Protein AF-A0AA36IHX6-F1 (afdb_monomer_lite)

Radius of gyration: 16.01 Å; chains: 1; bounding box: 42×34×51 Å

Structure (mmCIF, N/CA/C/O backbone):
data_AF-A0AA36IHX6-F1
#
_entry.id   AF-A0AA36IHX6-F1
#
loop_
_atom_site.group_PDB
_atom_site.id
_atom_site.type_symbol
_atom_site.label_atom_id
_atom_site.label_alt_id
_atom_site.label_comp_id
_atom_site.label_asym_id
_atom_site.label_entity_id
_atom_site.label_seq_id
_atom_site.pdbx_PDB_ins_code
_atom_site.Cartn_x
_atom_site.Cartn_y
_atom_site.Cartn_z
_atom_site.occupancy
_atom_site.B_iso_or_equiv
_atom_site.auth_seq_id
_atom_site.auth_comp_id
_atom_site.auth_asym_id
_atom_site.auth_atom_id
_atom_site.pdbx_PDB_model_num
ATOM 1 N N . MET A 1 1 ? 15.816 -10.262 -34.818 1.00 45.66 1 MET A N 1
ATOM 2 C CA . MET A 1 1 ? 14.911 -11.155 -34.058 1.00 45.66 1 MET A CA 1
ATOM 3 C C . MET A 1 1 ? 15.405 -11.124 -32.617 1.00 45.66 1 MET A C 1
ATOM 5 O O . MET A 1 1 ? 16.617 -11.198 -32.484 1.00 45.66 1 MET A O 1
ATOM 9 N N . TRP A 1 2 ? 14.527 -10.943 -31.617 1.00 45.69 2 TRP A N 1
ATOM 10 C CA . TRP A 1 2 ? 14.793 -10.687 -30.173 1.00 45.69 2 TRP A CA 1
ATOM 11 C C . TRP A 1 2 ? 14.770 -9.224 -29.666 1.00 45.69 2 TRP A C 1
ATOM 13 O O . TRP A 1 2 ? 15.628 -8.821 -28.894 1.00 45.69 2 TRP A O 1
ATOM 23 N N . ILE A 1 3 ? 13.751 -8.438 -30.026 1.00 45.84 3 ILE A N 1
ATOM 24 C CA . ILE A 1 3 ? 13.301 -7.282 -29.220 1.00 45.84 3 ILE A CA 1
ATOM 25 C C . ILE A 1 3 ? 11.776 -7.359 -29.228 1.00 45.84 3 ILE A C 1
ATOM 27 O O . ILE A 1 3 ? 11.210 -6.955 -30.232 1.00 45.84 3 ILE A O 1
ATOM 31 N N . LEU A 1 4 ? 11.127 -7.982 -28.231 1.00 45.19 4 LEU A N 1
ATOM 32 C CA . LEU A 1 4 ? 9.660 -7.891 -28.012 1.00 45.19 4 LEU A CA 1
ATOM 33 C C . LEU A 1 4 ? 9.148 -8.635 -26.751 1.00 45.19 4 LEU A C 1
ATOM 35 O O . LEU A 1 4 ? 8.008 -9.081 -26.727 1.00 45.19 4 LEU A O 1
ATOM 39 N N . LEU A 1 5 ? 9.949 -8.788 -25.688 1.00 45.88 5 LEU A N 1
ATOM 40 C CA . LEU A 1 5 ? 9.515 -9.498 -24.464 1.00 45.88 5 LEU A CA 1
ATOM 41 C C . LEU A 1 5 ? 9.946 -8.799 -23.157 1.00 45.88 5 LEU A C 1
ATOM 43 O O . LEU A 1 5 ? 10.242 -9.453 -22.168 1.00 45.88 5 LEU A O 1
ATOM 47 N N . LEU A 1 6 ? 9.967 -7.462 -23.141 1.00 49.91 6 LEU A N 1
ATOM 48 C CA . LEU A 1 6 ? 10.169 -6.654 -21.921 1.00 49.91 6 LEU A CA 1
ATOM 49 C C . LEU A 1 6 ? 8.979 -5.719 -21.625 1.00 49.91 6 LEU A C 1
ATOM 51 O O . LEU A 1 6 ? 9.129 -4.719 -20.938 1.00 49.91 6 LEU A O 1
ATOM 55 N N . LEU A 1 7 ? 7.791 -6.015 -22.162 1.00 50.47 7 LEU A N 1
ATOM 56 C CA . LEU A 1 7 ? 6.641 -5.094 -22.154 1.00 50.47 7 LEU A CA 1
ATOM 57 C C . LEU A 1 7 ? 5.563 -5.391 -21.097 1.00 50.47 7 LEU A C 1
ATOM 59 O O . LEU A 1 7 ? 4.551 -4.708 -21.082 1.00 50.47 7 LEU A O 1
ATOM 63 N N . ASN A 1 8 ? 5.770 -6.363 -20.202 1.00 52.66 8 ASN A N 1
ATOM 64 C CA . ASN A 1 8 ? 4.746 -6.783 -19.227 1.00 52.66 8 ASN A CA 1
ATOM 65 C C . ASN A 1 8 ? 5.069 -6.420 -17.763 1.00 52.66 8 ASN A C 1
ATOM 67 O O . ASN A 1 8 ? 4.497 -7.021 -16.859 1.00 52.66 8 ASN A O 1
ATOM 71 N N . LEU A 1 9 ? 6.015 -5.508 -17.515 1.00 55.88 9 LEU A N 1
ATOM 72 C CA . LEU A 1 9 ? 6.402 -5.089 -16.153 1.00 55.88 9 LEU A CA 1
ATOM 73 C C . LEU A 1 9 ? 6.141 -3.606 -15.866 1.00 55.88 9 LEU A C 1
ATOM 75 O O . LEU A 1 9 ? 6.440 -3.139 -14.774 1.00 55.88 9 LEU A O 1
ATOM 79 N N . VAL A 1 10 ? 5.599 -2.865 -16.831 1.00 58.28 10 VAL A N 1
ATOM 80 C CA . VAL A 1 10 ? 5.159 -1.488 -16.602 1.00 58.28 10 VAL A CA 1
ATOM 81 C C . VAL A 1 10 ? 3.728 -1.565 -16.081 1.00 58.28 10 VAL A C 1
ATOM 83 O O . VAL A 1 10 ? 2.876 -2.112 -16.783 1.00 58.28 10 VAL A O 1
ATOM 86 N N . VAL A 1 11 ? 3.477 -1.027 -14.882 1.00 63.06 11 VAL A N 1
ATOM 87 C CA . VAL A 1 11 ? 2.116 -0.706 -14.429 1.00 63.06 11 VAL A CA 1
ATOM 88 C C . VAL A 1 11 ? 1.510 0.195 -15.500 1.00 63.06 11 VAL A C 1
ATOM 90 O O . VAL A 1 11 ? 1.984 1.299 -15.762 1.00 63.06 11 VAL A O 1
ATOM 93 N N . SER A 1 12 ? 0.534 -0.331 -16.218 1.00 62.81 12 SER A N 1
ATOM 94 C CA . SER A 1 12 ? -0.106 0.360 -17.322 1.00 62.81 12 SER A CA 1
ATOM 95 C C . SER A 1 12 ? -1.031 1.455 -16.789 1.00 62.81 12 SER A C 1
ATOM 97 O O . SER A 1 12 ? -1.531 1.372 -15.670 1.00 62.81 12 SER A O 1
ATOM 99 N N . GLU A 1 13 ? -1.361 2.463 -17.600 1.00 65.31 13 GLU A N 1
ATOM 100 C CA . GLU A 1 13 ? -2.441 3.392 -17.225 1.00 65.31 13 GLU A CA 1
ATOM 101 C C . GLU A 1 13 ? -3.776 2.671 -16.972 1.00 65.31 13 GLU A C 1
ATOM 103 O O . GLU A 1 13 ? -4.607 3.160 -16.210 1.00 65.31 13 GLU A O 1
ATOM 108 N N . ALA A 1 14 ? -3.975 1.484 -17.558 1.00 66.12 14 ALA A N 1
ATOM 109 C CA . ALA A 1 14 ? -5.137 0.655 -17.268 1.00 66.12 14 ALA A CA 1
ATOM 110 C C . ALA A 1 14 ? -5.141 0.154 -15.814 1.00 66.12 14 ALA A C 1
ATOM 112 O O . ALA A 1 14 ? -6.213 0.017 -15.231 1.00 66.12 14 ALA A O 1
ATOM 113 N N . ASP A 1 15 ? -3.982 -0.025 -15.183 1.00 74.12 15 ASP A N 1
ATOM 114 C CA . ASP A 1 15 ? -3.897 -0.428 -13.777 1.00 74.12 15 ASP A CA 1
ATOM 115 C C . ASP A 1 15 ? -4.332 0.708 -12.840 1.00 74.12 15 ASP A C 1
ATOM 117 O O . ASP A 1 15 ? -4.967 0.458 -11.816 1.00 74.12 15 ASP A O 1
ATOM 121 N N . LYS A 1 16 ? -4.140 1.972 -13.243 1.00 85.31 16 LYS A N 1
ATOM 122 C CA . LYS A 1 16 ? -4.668 3.142 -12.514 1.00 85.31 16 LYS A CA 1
ATOM 123 C C . LYS A 1 16 ? -6.196 3.254 -12.567 1.00 85.31 16 LYS A C 1
ATOM 125 O O . LYS A 1 16 ? -6.770 4.030 -11.810 1.00 85.31 16 LYS A O 1
ATOM 130 N N . SER A 1 17 ? -6.866 2.482 -13.429 1.00 90.31 17 SER A N 1
ATOM 131 C CA . SER A 1 17 ? -8.333 2.399 -13.438 1.00 90.31 17 SER A CA 1
ATOM 132 C C . SER A 1 17 ? -8.893 1.535 -12.303 1.00 90.31 17 SER A C 1
ATOM 134 O O . SER A 1 17 ? -10.065 1.670 -11.958 1.00 90.31 17 SER A O 1
ATOM 136 N N . CYS A 1 18 ? -8.070 0.683 -11.679 1.00 93.56 18 CYS A N 1
ATOM 137 C CA . CYS A 1 18 ? -8.481 -0.073 -10.503 1.00 93.56 18 CYS A CA 1
ATOM 138 C C . CYS A 1 18 ? -8.774 0.891 -9.338 1.00 93.56 18 CYS A C 1
ATOM 140 O O . CYS A 1 18 ? -7.883 1.645 -8.936 1.00 93.56 18 CYS A O 1
ATOM 142 N N . PRO A 1 19 ? -9.969 0.833 -8.713 1.00 95.56 19 PRO A N 1
ATOM 143 C CA . PRO A 1 19 ? -10.317 1.714 -7.591 1.00 95.56 19 PRO A CA 1
ATOM 144 C C . PRO A 1 19 ? -9.405 1.525 -6.370 1.00 95.56 19 PRO A C 1
ATOM 146 O O . PRO A 1 19 ? -9.338 2.395 -5.509 1.00 95.56 19 PRO A O 1
ATOM 149 N N . TYR A 1 20 ? -8.685 0.404 -6.308 1.00 96.38 20 TYR A N 1
ATOM 150 C CA . TYR A 1 20 ? -7.758 0.070 -5.234 1.00 96.38 20 TYR A CA 1
ATOM 151 C C . TYR A 1 20 ? -6.287 0.252 -5.611 1.00 96.38 20 TYR A C 1
ATOM 153 O O . TYR A 1 20 ? -5.439 -0.194 -4.849 1.00 96.38 20 TYR A O 1
ATOM 161 N N . TYR A 1 21 ? -5.955 0.903 -6.734 1.00 95.25 21 TYR A N 1
ATOM 162 C CA . TYR A 1 21 ? -4.558 1.159 -7.119 1.00 95.25 21 TYR A CA 1
ATOM 163 C C . TYR A 1 21 ? -3.772 1.839 -5.989 1.00 95.25 21 TYR A C 1
ATOM 165 O O . TYR A 1 21 ? -2.730 1.345 -5.560 1.00 95.25 21 TYR A O 1
ATOM 173 N N . GLN A 1 22 ? -4.332 2.920 -5.446 1.00 95.75 22 GLN A N 1
ATOM 174 C CA . GLN A 1 22 ? -3.719 3.690 -4.367 1.00 95.75 22 GLN A CA 1
ATOM 175 C C . GLN A 1 22 ? -3.579 2.882 -3.070 1.00 95.75 22 GLN A C 1
ATOM 177 O O . GLN A 1 22 ? -2.509 2.848 -2.464 1.00 95.75 22 GLN A O 1
ATOM 182 N N . ALA A 1 23 ? -4.642 2.181 -2.669 1.00 97.25 23 ALA A N 1
ATOM 183 C CA . ALA A 1 23 ? -4.617 1.326 -1.488 1.00 97.25 23 ALA A CA 1
ATOM 184 C C . ALA A 1 23 ? -3.613 0.172 -1.644 1.00 97.25 23 ALA A C 1
ATOM 186 O O . ALA A 1 23 ? -2.870 -0.122 -0.715 1.00 97.25 23 ALA A O 1
ATOM 187 N N . SER A 1 24 ? -3.559 -0.456 -2.823 1.00 96.25 24 SER A N 1
ATOM 188 C CA . SER A 1 24 ? -2.638 -1.547 -3.160 1.00 96.25 24 SER A CA 1
ATOM 189 C C . SER A 1 24 ? -1.182 -1.114 -3.019 1.00 96.25 24 SER A C 1
ATOM 191 O O . SER A 1 24 ? -0.428 -1.773 -2.307 1.00 96.25 24 SER A O 1
ATOM 193 N N . GLY A 1 25 ? -0.806 0.007 -3.643 1.00 95.75 25 GLY A N 1
ATOM 194 C CA . GLY A 1 25 ? 0.551 0.546 -3.564 1.00 95.75 25 GLY A CA 1
ATOM 195 C C . GLY A 1 25 ? 0.955 0.915 -2.137 1.00 95.75 25 GLY A C 1
ATOM 196 O O . GLY A 1 25 ? 2.003 0.483 -1.666 1.00 95.75 25 GLY A O 1
ATOM 197 N N . CYS A 1 26 ? 0.070 1.597 -1.406 1.00 97.12 26 CYS A N 1
ATOM 198 C CA . CYS A 1 26 ? 0.282 1.921 0.005 1.00 97.12 26 CYS A CA 1
ATOM 199 C C . CYS A 1 26 ? 0.443 0.668 0.882 1.00 97.12 26 CYS A C 1
ATOM 201 O O . CYS A 1 26 ? 1.317 0.618 1.738 1.00 97.12 26 CYS A O 1
ATOM 203 N N . ILE A 1 27 ? -0.347 -0.388 0.659 1.00 97.25 27 ILE A N 1
ATOM 204 C CA . ILE A 1 27 ? -0.200 -1.650 1.402 1.00 97.25 27 ILE A CA 1
ATOM 205 C C . ILE A 1 27 ? 1.154 -2.315 1.113 1.00 97.25 27 ILE A C 1
ATOM 207 O O . ILE A 1 27 ? 1.746 -2.882 2.029 1.00 97.25 27 ILE A O 1
ATOM 211 N N . LEU A 1 28 ? 1.647 -2.261 -0.129 1.00 96.00 28 LEU A N 1
ATOM 212 C CA . LEU A 1 28 ? 2.970 -2.790 -0.470 1.00 96.00 28 LEU A CA 1
ATOM 213 C C . LEU A 1 28 ? 4.092 -2.000 0.221 1.00 96.00 28 LEU A C 1
ATOM 215 O O . LEU A 1 28 ? 4.988 -2.616 0.787 1.00 96.00 28 LEU A O 1
ATOM 219 N N . ASP A 1 29 ? 3.996 -0.672 0.269 1.00 95.25 29 ASP A N 1
ATOM 220 C CA . ASP A 1 29 ? 4.916 0.179 1.042 1.00 95.25 29 ASP A CA 1
ATOM 221 C C . ASP A 1 29 ? 4.909 -0.193 2.539 1.00 95.25 29 ASP A C 1
ATOM 223 O O . ASP A 1 29 ? 5.943 -0.362 3.180 1.00 95.25 29 ASP A O 1
ATOM 227 N N . GLN A 1 30 ? 3.732 -0.468 3.101 1.00 96.06 30 GLN A N 1
ATOM 228 C CA . GLN A 1 30 ? 3.617 -0.943 4.482 1.00 96.06 30 GLN A CA 1
ATOM 229 C C . GLN A 1 30 ? 4.206 -2.349 4.692 1.00 96.06 30 GLN A C 1
ATOM 231 O O . GLN A 1 30 ? 4.684 -2.659 5.785 1.00 96.06 30 GLN A O 1
ATOM 236 N N . MET A 1 31 ? 4.218 -3.212 3.667 1.00 95.25 31 MET A N 1
ATOM 237 C CA . MET A 1 31 ? 4.912 -4.506 3.742 1.00 95.25 31 MET A CA 1
ATOM 238 C C . MET A 1 31 ? 6.424 -4.319 3.899 1.00 95.25 31 MET A C 1
ATOM 240 O O . MET A 1 31 ? 7.045 -5.055 4.669 1.00 95.25 31 MET A O 1
ATOM 244 N N . GLU A 1 32 ? 7.009 -3.336 3.215 1.00 93.38 32 GLU A N 1
ATOM 245 C CA . GLU A 1 32 ? 8.413 -2.960 3.386 1.00 93.38 32 GLU A CA 1
ATOM 246 C C . GLU A 1 32 ? 8.687 -2.511 4.828 1.00 93.38 32 GLU A C 1
ATOM 248 O O . GLU A 1 32 ? 9.492 -3.146 5.515 1.00 93.38 32 GLU A O 1
ATOM 253 N N . LYS A 1 33 ? 7.916 -1.549 5.347 1.00 92.38 33 LYS A N 1
ATOM 254 C CA . LYS A 1 33 ? 8.065 -1.028 6.722 1.00 92.38 33 LYS A CA 1
ATOM 255 C C . LYS A 1 33 ? 7.915 -2.090 7.811 1.00 92.38 33 LYS A C 1
ATOM 257 O O . LYS A 1 33 ? 8.663 -2.117 8.793 1.00 92.38 33 LYS A O 1
ATOM 262 N N . VAL A 1 34 ? 6.991 -3.041 7.639 1.00 94.25 34 VAL A N 1
ATOM 263 C CA . VAL A 1 34 ? 6.868 -4.191 8.554 1.00 94.25 34 VAL A CA 1
ATOM 264 C C . VAL A 1 34 ? 8.174 -4.984 8.626 1.00 94.25 34 VAL A C 1
ATOM 266 O O . VAL A 1 34 ? 8.556 -5.432 9.711 1.00 94.25 34 VAL A O 1
ATOM 269 N N . CYS A 1 35 ? 8.881 -5.141 7.507 1.00 92.19 35 CYS A N 1
ATOM 270 C CA . CYS A 1 35 ? 10.165 -5.833 7.474 1.00 92.19 35 CYS A CA 1
ATOM 271 C C . CYS A 1 35 ? 11.338 -5.026 8.035 1.00 92.19 35 CYS A C 1
ATOM 273 O O . CYS A 1 35 ? 12.341 -5.632 8.424 1.00 92.19 35 CYS A O 1
ATOM 275 N N . GLU A 1 36 ? 11.199 -3.707 8.137 1.00 91.94 36 GLU A N 1
ATOM 276 C CA . GLU A 1 36 ? 12.159 -2.813 8.791 1.00 91.94 36 GLU A CA 1
ATOM 277 C C . GLU A 1 36 ? 11.954 -2.723 10.313 1.00 91.94 36 GLU A C 1
ATOM 279 O O . GLU A 1 36 ? 12.816 -2.226 11.036 1.00 91.94 36 GLU A O 1
ATOM 284 N N . GLY A 1 37 ? 10.871 -3.318 10.828 1.00 91.38 37 GLY A N 1
ATOM 285 C CA . GLY A 1 37 ? 10.582 -3.418 12.261 1.00 91.38 37 GLY A CA 1
ATOM 286 C C . GLY A 1 37 ? 9.510 -2.449 12.763 1.00 91.38 37 GLY A C 1
ATOM 287 O O . GLY A 1 37 ? 9.287 -2.378 13.971 1.00 91.38 37 GLY A O 1
ATOM 288 N N . GLU A 1 38 ? 8.801 -1.762 11.865 1.00 91.75 38 GLU A N 1
ATOM 289 C CA . GLU A 1 38 ? 7.820 -0.711 12.195 1.00 91.75 38 GLU A CA 1
ATOM 290 C C . GLU A 1 38 ? 6.383 -1.235 12.402 1.00 91.75 38 GLU A C 1
ATOM 292 O O . GLU A 1 38 ? 5.419 -0.477 12.517 1.00 91.75 38 GLU A O 1
ATOM 297 N N . ALA A 1 39 ? 6.202 -2.555 12.500 1.00 89.94 39 ALA A N 1
ATOM 298 C CA . ALA A 1 39 ? 4.879 -3.191 12.501 1.00 89.94 39 ALA A CA 1
ATOM 299 C C . ALA A 1 39 ? 3.917 -2.701 13.608 1.00 89.94 39 ALA A C 1
ATOM 301 O O . ALA A 1 39 ? 2.700 -2.707 13.420 1.00 89.94 39 ALA A O 1
ATOM 302 N N . ASN A 1 40 ? 4.439 -2.289 14.770 1.00 88.31 40 ASN A N 1
ATOM 303 C CA . ASN A 1 40 ? 3.611 -1.822 15.889 1.00 88.31 40 ASN A CA 1
ATOM 304 C C . ASN A 1 40 ? 3.050 -0.410 15.659 1.00 88.31 40 ASN A C 1
ATOM 306 O O . ASN A 1 40 ? 1.914 -0.119 16.040 1.00 88.31 40 ASN A O 1
ATOM 310 N N . GLU A 1 41 ? 3.843 0.467 15.047 1.00 91.12 41 GLU A N 1
ATOM 311 C CA . GLU A 1 41 ? 3.457 1.851 14.761 1.00 91.12 41 GLU A CA 1
ATOM 312 C C . GLU A 1 41 ? 2.458 1.875 13.605 1.00 91.12 41 GLU A C 1
ATOM 314 O O . GLU A 1 41 ? 1.406 2.501 13.725 1.00 91.12 41 GLU A O 1
ATOM 319 N N . MET A 1 42 ? 2.690 1.045 12.583 1.00 93.44 42 MET A N 1
ATOM 320 C CA . MET A 1 42 ? 1.812 0.879 11.424 1.00 93.44 42 MET A CA 1
ATOM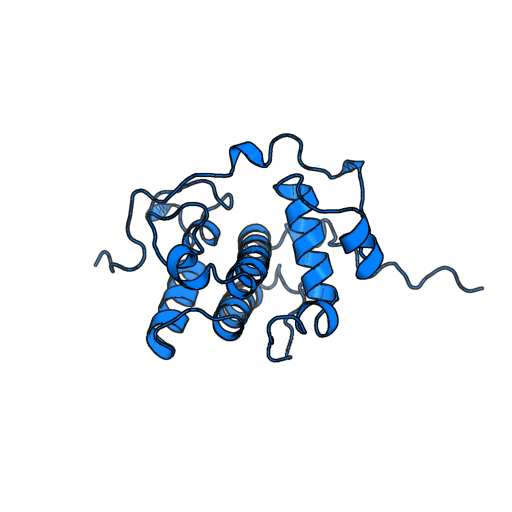 321 C C . MET A 1 42 ? 0.331 0.680 11.782 1.00 93.44 42 MET A C 1
ATOM 323 O O . MET A 1 42 ? -0.540 1.178 11.076 1.00 93.44 42 MET A O 1
ATOM 327 N N . ILE A 1 43 ? 0.002 -0.086 12.827 1.00 94.00 43 ILE A N 1
ATOM 328 C CA . ILE A 1 43 ? -1.404 -0.386 13.161 1.00 94.00 43 ILE A CA 1
ATOM 329 C C . ILE A 1 43 ? -2.045 0.665 14.073 1.00 94.00 43 ILE A C 1
ATOM 331 O O . ILE A 1 43 ? -3.259 0.618 14.299 1.00 94.00 43 ILE A O 1
ATOM 335 N N . THR A 1 44 ? -1.260 1.605 14.599 1.00 94.56 44 THR A N 1
ATOM 336 C CA . THR A 1 44 ? -1.718 2.651 15.514 1.00 94.56 44 THR A CA 1
ATOM 337 C C . THR A 1 44 ? -2.305 3.815 14.706 1.00 94.56 44 THR A C 1
ATOM 339 O O . THR A 1 44 ? -1.560 4.490 14.006 1.00 94.56 44 THR A O 1
ATOM 342 N N . PRO A 1 45 ? -3.615 4.123 14.798 1.00 93.94 45 PRO A N 1
ATOM 343 C CA . PRO A 1 45 ? -4.230 5.145 13.938 1.00 93.94 45 PRO A CA 1
ATOM 344 C C . PRO A 1 45 ? -3.662 6.561 14.092 1.00 93.94 45 PRO A C 1
ATOM 346 O O . PRO A 1 45 ? -3.751 7.374 13.175 1.00 93.94 45 PRO A O 1
ATOM 349 N N . SER A 1 46 ? -3.099 6.861 15.263 1.00 93.81 46 SER A N 1
ATOM 350 C CA . SER A 1 46 ? -2.459 8.142 15.561 1.00 93.81 46 SER A CA 1
ATOM 351 C C . SER A 1 46 ? -0.969 8.182 15.210 1.00 93.81 46 SER A C 1
ATOM 353 O O . SER A 1 46 ? -0.345 9.213 15.440 1.00 93.81 46 SER A O 1
ATOM 355 N N . ALA A 1 47 ? -0.381 7.076 14.748 1.00 94.38 47 ALA A N 1
ATOM 356 C CA . ALA A 1 47 ? 0.986 7.075 14.244 1.00 94.38 47 ALA A CA 1
ATOM 357 C C . ALA A 1 47 ? 1.026 7.683 12.839 1.00 94.38 47 ALA A C 1
ATOM 359 O O . ALA A 1 47 ? 0.034 7.633 12.100 1.00 94.38 47 ALA A O 1
ATOM 360 N N . GLU A 1 48 ? 2.172 8.257 12.490 1.00 94.56 48 GLU A N 1
ATOM 361 C CA . GLU A 1 48 ? 2.412 8.767 11.147 1.00 94.56 48 GLU A CA 1
ATOM 362 C C . GLU A 1 48 ? 2.400 7.613 10.142 1.00 94.56 48 GLU A C 1
ATOM 364 O O . GLU A 1 48 ? 2.879 6.521 10.439 1.00 94.56 48 GLU A O 1
ATOM 369 N N . GLU A 1 49 ? 1.814 7.848 8.966 1.00 90.88 49 GLU A N 1
ATOM 370 C CA . GLU A 1 49 ? 1.859 6.904 7.839 1.00 90.88 49 GLU A CA 1
ATOM 371 C C . GLU A 1 49 ? 1.381 5.483 8.187 1.00 90.88 49 GLU A C 1
ATOM 373 O O . GLU A 1 49 ? 1.926 4.484 7.723 1.00 90.88 49 GLU A O 1
ATOM 378 N N . ASN A 1 50 ? 0.345 5.381 9.017 1.00 95.00 50 ASN A N 1
ATOM 379 C CA . ASN A 1 50 ? -0.217 4.104 9.446 1.00 95.00 50 ASN A CA 1
ATOM 380 C C . ASN A 1 50 ? -1.044 3.419 8.333 1.00 95.00 50 ASN A C 1
ATOM 382 O O . ASN A 1 50 ? -1.609 4.078 7.455 1.00 95.00 50 ASN A O 1
ATOM 386 N N . ILE A 1 51 ? -1.198 2.090 8.411 1.00 97.12 51 ILE A N 1
ATOM 387 C CA . ILE A 1 51 ? -1.884 1.263 7.393 1.00 97.12 51 ILE A CA 1
ATOM 388 C C . ILE A 1 51 ? -3.328 1.694 7.123 1.00 97.12 51 ILE A C 1
ATOM 390 O O . ILE A 1 51 ? -3.858 1.479 6.034 1.00 97.12 51 ILE A O 1
ATOM 394 N N . TRP A 1 52 ? -3.998 2.314 8.095 1.00 97.31 52 TRP A N 1
ATOM 395 C CA . TRP A 1 52 ? -5.385 2.734 7.927 1.00 97.31 52 TRP A CA 1
ATOM 396 C C . TRP A 1 52 ? -5.529 3.893 6.944 1.00 97.31 52 TRP A C 1
ATOM 398 O O . TRP A 1 52 ? -6.574 4.023 6.307 1.00 97.31 52 TRP A O 1
ATOM 408 N N . MET A 1 53 ? -4.479 4.697 6.769 1.00 97.00 53 MET A N 1
ATOM 409 C CA . MET A 1 53 ? -4.448 5.762 5.767 1.00 97.00 53 MET A CA 1
ATOM 410 C C . MET A 1 53 ? -4.394 5.212 4.339 1.00 97.00 53 MET A C 1
ATOM 412 O O . MET A 1 53 ? -4.796 5.911 3.413 1.00 97.00 53 MET A O 1
ATOM 416 N N . CYS A 1 54 ? -3.998 3.949 4.144 1.00 97.62 54 CYS A N 1
ATOM 417 C CA . CYS A 1 54 ? -4.130 3.282 2.847 1.00 97.62 54 CYS A CA 1
ATOM 418 C C . CYS A 1 54 ? -5.596 3.082 2.431 1.00 97.62 54 CYS A C 1
ATOM 420 O O . CYS A 1 54 ? -5.869 2.852 1.257 1.00 97.62 54 CYS A O 1
ATOM 422 N N . CYS A 1 55 ? -6.546 3.177 3.369 1.00 97.75 55 CYS A N 1
ATOM 423 C CA . CYS A 1 55 ? -7.977 3.132 3.073 1.00 97.75 55 CYS A CA 1
ATOM 424 C C . CYS A 1 55 ? -8.576 4.510 2.752 1.00 97.75 55 CYS A C 1
ATOM 426 O O . CYS A 1 55 ? -9.776 4.597 2.500 1.00 97.75 55 CYS A O 1
ATOM 428 N N . CYS A 1 56 ? -7.787 5.585 2.793 1.00 96.50 56 CYS A N 1
ATOM 429 C CA . CYS A 1 56 ? -8.233 6.910 2.377 1.00 96.50 56 CYS A CA 1
ATOM 430 C C . CYS A 1 56 ? -8.136 7.078 0.849 1.00 96.50 56 CYS A C 1
ATOM 432 O O . CYS A 1 56 ? -7.351 6.381 0.206 1.00 96.50 56 CYS A O 1
ATOM 434 N N . PRO A 1 57 ? -8.883 8.027 0.246 1.00 95.06 57 PRO A N 1
ATOM 435 C CA . PRO A 1 57 ? -8.833 8.266 -1.201 1.00 95.06 57 PRO A CA 1
ATOM 436 C C . PRO A 1 57 ? -7.433 8.608 -1.729 1.00 95.06 57 PRO A C 1
ATOM 438 O O . PRO A 1 57 ? -7.088 8.243 -2.849 1.00 95.06 57 PRO A O 1
ATOM 441 N N . ASN A 1 58 ? -6.635 9.302 -0.913 1.00 92.19 58 ASN A N 1
ATOM 442 C CA . ASN A 1 58 ? -5.235 9.602 -1.184 1.00 92.19 58 ASN A CA 1
ATOM 443 C C . ASN A 1 58 ? -4.387 9.005 -0.051 1.00 92.19 58 ASN A C 1
ATOM 445 O O . ASN A 1 58 ? -4.558 9.424 1.097 1.00 92.19 58 ASN A O 1
ATOM 449 N N . PRO A 1 59 ? -3.490 8.050 -0.335 1.00 87.50 59 PRO A N 1
ATOM 450 C CA . PRO A 1 59 ? -2.652 7.424 0.678 1.00 87.50 59 PRO A CA 1
ATOM 451 C C . PRO A 1 59 ? -1.822 8.435 1.460 1.00 87.50 59 PRO A C 1
ATOM 453 O O . PRO A 1 59 ? -1.374 9.441 0.908 1.00 87.50 59 PRO A O 1
ATOM 456 N N . TYR A 1 60 ? -1.657 8.160 2.754 1.00 92.06 60 TYR A N 1
ATOM 457 C CA . TYR A 1 60 ? -0.972 9.011 3.736 1.00 92.06 60 TYR A CA 1
ATOM 458 C C . TYR A 1 60 ? -1.560 10.419 3.935 1.00 92.06 60 TYR A C 1
ATOM 460 O O . TYR A 1 60 ? -1.152 11.136 4.842 1.00 92.06 60 TYR A O 1
ATOM 468 N N . VAL A 1 61 ? -2.623 10.781 3.214 1.00 94.75 61 VAL A N 1
ATOM 469 C CA . VAL A 1 61 ? -3.442 11.960 3.510 1.00 94.75 61 VAL A CA 1
ATOM 470 C C . VAL A 1 61 ? -4.609 11.535 4.408 1.00 94.75 61 VAL A C 1
ATOM 472 O O . VAL A 1 61 ? -5.339 10.603 4.064 1.00 94.75 61 VAL A O 1
ATOM 475 N N . PRO A 1 62 ? -4.817 12.178 5.570 1.00 95.12 62 PRO A N 1
ATOM 476 C CA . PRO A 1 62 ? -5.873 11.780 6.484 1.00 95.12 62 PRO A CA 1
ATOM 477 C C . PRO A 1 62 ? -7.242 12.099 5.886 1.00 95.12 62 PRO A C 1
ATOM 479 O O . PRO A 1 62 ? -7.450 13.158 5.299 1.00 95.12 62 PRO A O 1
ATOM 482 N N . CYS A 1 63 ? -8.182 11.184 6.084 1.00 96.25 63 CYS A N 1
ATOM 483 C CA . CYS A 1 63 ? -9.577 11.310 5.681 1.00 96.25 63 CYS A CA 1
ATOM 484 C C . CYS A 1 63 ? -10.490 11.070 6.887 1.00 96.25 63 CYS A C 1
ATOM 486 O O . CYS A 1 63 ? -10.036 10.546 7.909 1.00 96.25 63 CYS A O 1
ATOM 488 N N . SER A 1 64 ? -11.766 11.437 6.808 1.00 96.25 64 SER A N 1
ATOM 489 C CA . SER A 1 64 ? -12.754 11.087 7.836 1.00 96.25 64 SER A CA 1
ATOM 490 C C . SER A 1 64 ? -13.298 9.662 7.667 1.00 96.25 64 SER A C 1
ATOM 492 O O . SER A 1 64 ? -13.116 9.016 6.635 1.00 96.25 64 SER A O 1
ATOM 494 N N . SER A 1 65 ? -13.997 9.148 8.685 1.00 95.31 65 SER A N 1
ATOM 495 C CA . SER A 1 65 ? -14.528 7.774 8.676 1.00 95.31 65 SER A CA 1
ATOM 496 C C . SER A 1 65 ? -15.471 7.490 7.501 1.00 95.31 65 SER A C 1
ATOM 498 O O . SER A 1 65 ? -15.448 6.396 6.943 1.00 95.31 65 SER A O 1
ATOM 500 N N . ASN A 1 66 ? -16.252 8.482 7.070 1.00 96.00 66 ASN A N 1
ATOM 501 C CA . ASN A 1 66 ? -17.156 8.402 5.916 1.00 96.00 66 ASN A CA 1
ATOM 502 C C . ASN A 1 66 ? -16.460 8.512 4.547 1.00 96.00 66 ASN A C 1
ATOM 504 O O . ASN A 1 66 ? -17.092 8.215 3.538 1.00 96.00 66 ASN A O 1
ATOM 508 N N . GLU A 1 67 ? -15.214 8.980 4.501 1.00 97.00 67 GLU A N 1
ATOM 509 C CA . GLU A 1 67 ? -14.411 9.055 3.274 1.00 97.00 67 GLU A CA 1
ATOM 510 C C . GLU A 1 67 ? -13.565 7.794 3.073 1.00 97.00 67 GLU A C 1
ATOM 512 O O . GLU A 1 67 ? -13.176 7.487 1.948 1.00 97.00 67 GLU A O 1
ATOM 517 N N . SER A 1 68 ? -13.279 7.070 4.158 1.00 96.69 68 SER A N 1
ATOM 518 C CA . SER A 1 68 ? -12.513 5.829 4.105 1.00 96.69 68 SER A CA 1
ATOM 519 C C . SER A 1 68 ? -13.259 4.714 3.365 1.00 96.69 68 SER A C 1
ATOM 521 O O . SER A 1 68 ? -14.477 4.563 3.491 1.00 96.69 68 SER A O 1
ATOM 523 N N . ASP A 1 69 ? -12.519 3.893 2.621 1.00 97.44 69 ASP A N 1
ATOM 524 C CA . ASP A 1 69 ? -13.070 2.715 1.961 1.00 97.44 69 ASP A CA 1
ATOM 525 C C . ASP A 1 69 ? -13.412 1.628 2.994 1.00 97.44 69 ASP A C 1
ATOM 527 O O . ASP A 1 69 ? -12.549 1.051 3.666 1.00 97.44 69 ASP A O 1
ATOM 531 N N . GLU A 1 70 ? -14.707 1.330 3.119 1.00 96.38 70 GLU A N 1
ATOM 532 C CA . GLU A 1 70 ? -15.202 0.389 4.121 1.00 96.38 70 GLU A CA 1
ATOM 533 C C . GLU A 1 70 ? -14.703 -1.047 3.874 1.00 96.38 70 GLU A C 1
ATOM 535 O O . GLU A 1 70 ? -14.498 -1.801 4.831 1.00 96.38 70 GLU A O 1
ATOM 540 N N . THR A 1 71 ? -14.481 -1.439 2.614 1.00 97.25 71 THR A N 1
ATOM 541 C CA . THR A 1 71 ? -13.950 -2.764 2.260 1.00 97.25 71 THR A CA 1
ATOM 542 C C . THR A 1 71 ? -12.513 -2.915 2.760 1.00 97.25 71 THR A C 1
ATOM 544 O O . THR A 1 71 ? -12.194 -3.920 3.400 1.00 97.25 71 THR A O 1
ATOM 547 N N . CYS A 1 72 ? -11.676 -1.896 2.568 1.00 98.12 72 CYS A N 1
ATOM 548 C CA . CYS A 1 72 ? -10.303 -1.822 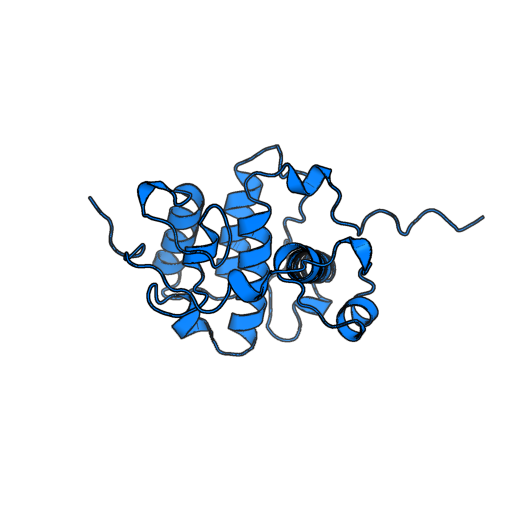3.059 1.00 98.12 72 CYS A CA 1
ATOM 549 C C . CYS A 1 72 ? -10.241 -1.893 4.584 1.00 98.12 72 CYS A C 1
ATOM 551 O O . CYS A 1 72 ? -9.589 -2.782 5.142 1.00 98.12 72 CYS A O 1
ATOM 553 N N . VAL A 1 73 ? -11.008 -1.046 5.277 1.00 97.31 73 VAL A N 1
ATOM 554 C CA . VAL A 1 73 ? -11.047 -1.043 6.747 1.00 97.31 73 VAL A CA 1
ATOM 555 C C . VAL A 1 73 ? -11.515 -2.401 7.285 1.00 97.31 73 VAL A C 1
ATOM 557 O O . VAL A 1 73 ? -10.944 -2.926 8.247 1.00 97.31 73 VAL A O 1
ATOM 560 N N . LYS A 1 74 ? -12.536 -3.017 6.670 1.00 96.94 74 LYS A N 1
ATOM 561 C CA . LYS A 1 74 ? -13.018 -4.360 7.045 1.00 96.94 74 LYS A CA 1
ATOM 562 C C . LYS A 1 74 ? -11.959 -5.438 6.828 1.00 96.94 74 LYS A C 1
ATOM 564 O O . LYS A 1 74 ? -11.822 -6.305 7.693 1.00 96.94 74 LYS A O 1
ATOM 569 N N . ALA A 1 75 ? -11.219 -5.391 5.722 1.00 97.69 75 ALA A N 1
ATOM 570 C CA . ALA A 1 75 ? -10.163 -6.351 5.424 1.00 97.69 75 ALA A CA 1
ATOM 571 C C . ALA A 1 75 ? -9.029 -6.280 6.461 1.00 97.69 75 ALA A C 1
ATOM 573 O O . ALA A 1 75 ? -8.666 -7.313 7.028 1.00 97.69 75 ALA A O 1
ATOM 574 N N . ILE A 1 76 ? -8.549 -5.078 6.804 1.00 97.31 76 ILE A N 1
ATOM 575 C CA . ILE A 1 76 ? -7.518 -4.889 7.843 1.00 97.31 76 ILE A CA 1
ATOM 576 C C . ILE A 1 76 ? -8.017 -5.399 9.200 1.00 97.31 76 ILE A C 1
ATOM 578 O O . ILE A 1 76 ? -7.354 -6.205 9.856 1.00 97.31 76 ILE A O 1
ATOM 582 N N . ARG A 1 77 ? -9.227 -4.992 9.613 1.00 96.12 77 ARG A N 1
ATOM 583 C CA . ARG A 1 77 ? -9.842 -5.450 10.873 1.00 96.12 77 ARG A CA 1
ATOM 584 C C . ARG A 1 77 ? -9.955 -6.969 10.940 1.00 96.12 77 ARG A C 1
ATOM 586 O O . ARG A 1 77 ? -9.752 -7.543 12.008 1.00 96.12 77 ARG A O 1
ATOM 593 N N . LYS A 1 78 ? -10.306 -7.622 9.828 1.00 96.12 78 LYS A N 1
ATOM 594 C CA . LYS A 1 78 ? -10.393 -9.082 9.758 1.00 96.12 78 LYS A CA 1
ATOM 595 C C . LYS A 1 78 ? -9.035 -9.715 10.065 1.00 96.12 78 LYS A C 1
ATOM 597 O O . LYS A 1 78 ? -8.974 -10.581 10.930 1.00 96.12 78 LYS A O 1
ATOM 602 N N . GLN A 1 79 ? -7.965 -9.251 9.421 1.00 96.56 79 GLN A N 1
ATOM 603 C CA . GLN A 1 79 ? -6.619 -9.789 9.645 1.00 96.56 79 GLN A CA 1
ATOM 604 C C . GLN A 1 79 ? -6.138 -9.567 11.083 1.00 96.56 79 GLN A C 1
ATOM 606 O O . GLN A 1 79 ? -5.675 -10.504 11.730 1.00 96.56 79 GLN A O 1
ATOM 611 N N . LEU A 1 80 ? -6.356 -8.369 11.636 1.00 94.56 80 LEU A N 1
ATOM 612 C CA . LEU A 1 80 ? -6.040 -8.078 13.039 1.00 94.56 80 LEU A CA 1
ATOM 613 C C . LEU A 1 80 ? -6.818 -8.968 14.014 1.00 94.56 80 LEU A C 1
ATOM 615 O O . LEU A 1 80 ? -6.264 -9.420 15.012 1.00 94.56 80 LEU A O 1
ATOM 619 N N . LYS A 1 81 ? -8.097 -9.241 13.738 1.00 93.31 81 LYS A N 1
ATOM 620 C CA . LYS A 1 81 ? -8.921 -10.119 14.576 1.00 93.31 81 LYS A CA 1
ATOM 621 C C . LYS A 1 81 ? -8.444 -11.571 14.526 1.00 93.31 81 LYS A C 1
ATOM 623 O O . LYS A 1 81 ? -8.444 -12.234 15.560 1.00 93.31 81 LYS A O 1
ATOM 628 N N . ASP A 1 82 ? -8.094 -12.059 13.342 1.00 93.31 82 ASP A N 1
ATOM 629 C CA . ASP A 1 82 ? -7.761 -13.467 13.130 1.00 93.31 82 ASP A CA 1
ATOM 630 C C . ASP A 1 82 ? -6.350 -13.809 13.638 1.00 93.31 82 ASP A C 1
ATOM 632 O O . ASP A 1 82 ? -6.129 -14.918 14.124 1.00 93.31 82 ASP A O 1
ATOM 636 N N . HIS A 1 83 ? -5.416 -12.853 13.583 1.00 91.50 83 HIS A N 1
ATOM 637 C CA . HIS A 1 83 ? -4.001 -13.088 13.893 1.00 91.50 83 HIS A CA 1
ATOM 638 C C . HIS A 1 83 ? -3.474 -12.316 15.113 1.00 91.50 83 HIS A C 1
ATOM 640 O O . HIS A 1 83 ? -2.408 -12.646 15.627 1.00 91.50 83 HIS A O 1
ATOM 646 N N . GLY A 1 84 ? -4.192 -11.300 15.600 1.00 88.06 84 GLY A N 1
ATOM 647 C CA . GLY A 1 84 ? -3.763 -10.438 16.710 1.00 88.06 84 GLY A CA 1
ATOM 648 C C . GLY A 1 84 ? -2.711 -9.385 16.334 1.00 88.06 84 GLY A C 1
ATOM 649 O O . GLY A 1 84 ? -2.446 -8.481 17.123 1.00 88.06 84 GLY A O 1
ATOM 650 N N . SER A 1 85 ? -2.136 -9.474 15.136 1.00 91.25 85 SER A N 1
ATOM 651 C CA . SER A 1 85 ? -1.206 -8.511 14.546 1.00 91.25 85 SER A CA 1
ATOM 652 C C . SER A 1 85 ? -1.380 -8.478 13.025 1.00 91.25 85 SER A C 1
ATOM 654 O O . SER A 1 85 ? -2.101 -9.301 12.456 1.00 91.25 85 SER A O 1
ATOM 656 N N . LEU A 1 86 ? -0.739 -7.513 12.362 1.00 92.62 86 LEU A N 1
ATOM 657 C CA . LEU A 1 86 ? -0.743 -7.393 10.906 1.00 92.62 86 LEU A CA 1
ATOM 658 C C . LEU A 1 86 ? 0.683 -7.580 10.377 1.00 92.62 86 LEU A C 1
ATOM 660 O O . LEU A 1 86 ? 1.451 -6.632 10.280 1.00 92.62 86 LEU A O 1
ATOM 664 N N . GLY A 1 87 ? 1.053 -8.834 10.110 1.00 92.56 87 GLY A N 1
ATOM 665 C CA . GLY A 1 87 ? 2.310 -9.179 9.438 1.00 92.56 87 GLY A CA 1
ATOM 666 C C . GLY A 1 87 ? 2.186 -9.144 7.911 1.00 92.56 87 GLY A C 1
ATOM 667 O O . GLY A 1 87 ? 1.119 -8.841 7.376 1.00 92.56 87 GLY A O 1
ATOM 668 N N . LEU A 1 88 ? 3.258 -9.529 7.211 1.00 93.38 88 LEU A N 1
ATOM 669 C CA . LEU A 1 88 ? 3.301 -9.567 5.742 1.00 93.38 88 LEU A CA 1
ATOM 670 C C . LEU A 1 88 ? 2.156 -10.377 5.118 1.00 93.38 88 LEU A C 1
ATOM 672 O O . LEU A 1 88 ? 1.516 -9.906 4.182 1.00 93.38 88 LEU A O 1
ATOM 676 N N . ASP A 1 89 ? 1.874 -11.569 5.651 1.00 93.44 89 ASP A N 1
ATOM 677 C CA . ASP A 1 89 ? 0.783 -12.424 5.162 1.00 93.44 89 ASP A CA 1
ATOM 678 C C . ASP A 1 89 ? -0.573 -11.717 5.270 1.00 93.44 89 ASP A C 1
ATOM 680 O O . ASP A 1 89 ? -1.385 -11.763 4.347 1.00 93.44 89 ASP A O 1
ATOM 684 N N . GLY A 1 90 ? -0.793 -11.017 6.387 1.00 95.06 90 GLY A N 1
ATOM 685 C CA . GLY A 1 90 ? -2.008 -10.250 6.630 1.00 95.06 90 GLY A CA 1
ATOM 686 C C . GLY A 1 90 ? -2.143 -9.086 5.652 1.00 95.06 90 GLY A C 1
ATOM 687 O O . GLY A 1 90 ? -3.200 -8.927 5.049 1.00 95.06 90 GLY A O 1
ATOM 688 N N . LEU A 1 91 ? -1.075 -8.312 5.436 1.00 96.06 91 LEU A N 1
ATOM 689 C CA . LEU A 1 91 ? -1.058 -7.216 4.458 1.00 96.06 91 LEU A CA 1
ATOM 690 C C . LEU A 1 91 ? -1.330 -7.715 3.035 1.00 96.06 91 LEU A C 1
ATOM 692 O O . LEU A 1 91 ? -2.185 -7.168 2.336 1.00 96.06 91 LEU A O 1
ATOM 696 N N . LEU A 1 92 ? -0.675 -8.804 2.628 1.00 95.25 92 LEU A N 1
ATOM 697 C CA . LEU A 1 92 ? -0.889 -9.394 1.313 1.00 95.25 92 LEU A CA 1
ATOM 698 C C . LEU A 1 92 ? -2.334 -9.892 1.146 1.00 95.25 92 LEU A C 1
ATOM 700 O O . LEU A 1 92 ? -2.916 -9.747 0.071 1.00 95.25 92 LEU A O 1
ATOM 704 N N . GLU A 1 93 ? -2.944 -10.432 2.202 1.00 95.88 93 GLU A N 1
ATOM 705 C CA . GLU A 1 93 ? -4.343 -10.865 2.184 1.00 95.88 93 GLU A CA 1
ATOM 706 C C . GLU A 1 93 ? -5.336 -9.690 2.155 1.00 95.88 93 GLU A C 1
ATOM 708 O O . GLU A 1 93 ? -6.358 -9.770 1.466 1.00 95.88 93 GLU A O 1
ATOM 713 N N . VAL A 1 94 ? -5.036 -8.570 2.829 1.00 96.94 94 VAL A N 1
ATOM 714 C CA . VAL A 1 94 ? -5.800 -7.317 2.671 1.00 96.94 94 VAL A CA 1
ATOM 715 C C . VAL A 1 94 ? -5.767 -6.887 1.209 1.00 96.94 94 VAL A C 1
ATOM 717 O O . VAL A 1 94 ? -6.821 -6.688 0.604 1.00 96.94 94 VAL A O 1
ATOM 720 N N . ARG A 1 95 ? -4.573 -6.819 0.612 1.00 96.69 95 ARG A N 1
ATOM 721 C CA . ARG A 1 95 ? -4.398 -6.434 -0.791 1.00 96.69 95 ARG A CA 1
ATOM 722 C C . ARG A 1 95 ? -5.163 -7.360 -1.741 1.00 96.69 95 ARG A C 1
ATOM 724 O O . ARG A 1 95 ? -5.890 -6.877 -2.606 1.00 96.69 95 ARG A O 1
ATOM 731 N N . LYS A 1 96 ? -5.075 -8.682 -1.556 1.00 95.56 96 LYS A N 1
ATOM 732 C CA . LYS A 1 96 ? -5.848 -9.666 -2.340 1.00 95.56 96 LYS A CA 1
ATOM 733 C C . LYS A 1 96 ? -7.350 -9.459 -2.221 1.00 95.56 96 LYS A C 1
ATOM 735 O O . LYS A 1 96 ? -8.050 -9.535 -3.225 1.00 95.56 96 LYS A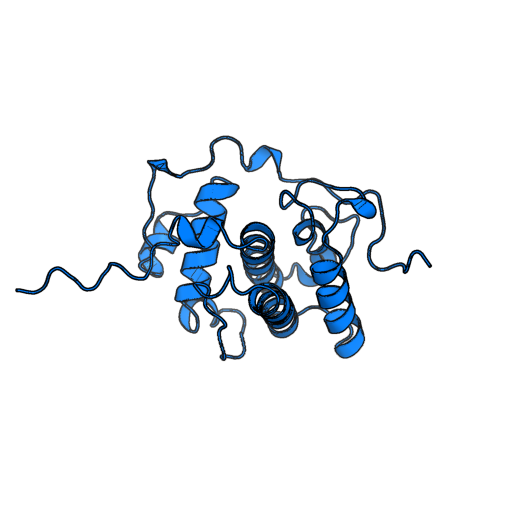 O 1
ATOM 740 N N . THR A 1 97 ? -7.837 -9.185 -1.012 1.00 96.06 97 THR A N 1
ATOM 741 C CA . THR A 1 97 ? -9.260 -8.926 -0.763 1.00 96.06 97 THR A CA 1
ATOM 742 C C . THR A 1 97 ? -9.741 -7.702 -1.544 1.00 96.06 97 THR A C 1
ATOM 744 O O . THR A 1 97 ? -10.811 -7.752 -2.145 1.00 96.06 97 THR A O 1
ATOM 747 N N . LEU A 1 98 ? -8.948 -6.626 -1.567 1.00 96.38 98 LEU A N 1
ATOM 748 C CA . LEU A 1 98 ? -9.268 -5.405 -2.309 1.00 96.38 98 LEU A CA 1
ATOM 749 C C . LEU A 1 98 ? -9.266 -5.632 -3.818 1.00 96.38 98 LEU A C 1
ATOM 751 O O . LEU A 1 98 ? -10.252 -5.375 -4.498 1.00 96.38 98 LEU A O 1
ATOM 755 N N . LEU A 1 99 ? -8.175 -6.166 -4.353 1.00 95.31 99 LEU A N 1
ATOM 756 C CA . LEU A 1 99 ? -8.052 -6.386 -5.791 1.00 95.31 99 LEU A CA 1
ATOM 757 C C . LEU A 1 99 ? -9.067 -7.422 -6.301 1.00 95.31 99 LEU A C 1
ATOM 759 O O . LEU A 1 99 ? -9.586 -7.289 -7.403 1.00 95.31 99 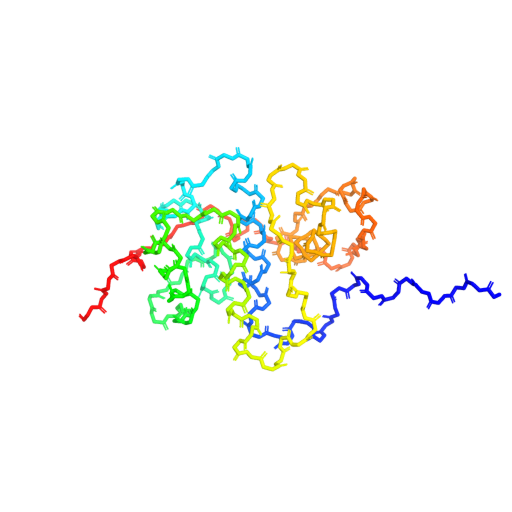LEU A O 1
ATOM 763 N N . GLY A 1 100 ? -9.406 -8.423 -5.486 1.00 94.56 100 GLY A N 1
ATOM 764 C CA . GLY A 1 100 ? -10.419 -9.428 -5.807 1.00 94.56 100 GLY A CA 1
ATOM 765 C C . GLY A 1 100 ? -11.868 -8.934 -5.717 1.00 94.56 100 GLY A C 1
ATOM 766 O O . GLY A 1 100 ? -12.764 -9.643 -6.172 1.00 94.56 100 GLY A O 1
ATOM 767 N N . SER A 1 101 ? -12.126 -7.751 -5.145 1.00 95.38 101 SER A N 1
ATOM 768 C CA . SER A 1 101 ? -13.485 -7.201 -5.026 1.00 95.38 101 SER A CA 1
ATOM 769 C C . SER A 1 101 ? -13.917 -6.363 -6.238 1.00 95.38 101 SER A C 1
ATOM 771 O O . SER A 1 101 ? -15.084 -5.978 -6.321 1.00 95.38 101 SER A O 1
ATOM 773 N N . SER A 1 102 ? -13.015 -6.108 -7.195 1.00 94.25 102 SER A N 1
ATOM 774 C CA . SER A 1 102 ? -13.297 -5.321 -8.398 1.00 94.25 102 SER A CA 1
ATOM 775 C C . SER A 1 102 ? -12.706 -5.956 -9.654 1.00 94.25 102 SER A C 1
ATOM 777 O O . SER A 1 102 ? -11.500 -6.160 -9.763 1.00 94.25 102 SER A O 1
ATOM 779 N N . GLU A 1 103 ? -13.545 -6.183 -10.666 1.00 92.44 103 GLU A N 1
ATOM 780 C CA . GLU A 1 103 ? -13.110 -6.705 -11.972 1.00 92.44 103 GLU A CA 1
ATOM 781 C C . GLU A 1 103 ? -12.123 -5.766 -12.690 1.00 92.44 103 GLU A C 1
ATOM 783 O O . GLU A 1 103 ? -11.300 -6.220 -13.485 1.00 92.44 103 GLU A O 1
ATOM 788 N N . GLN A 1 104 ? -12.151 -4.464 -12.372 1.00 92.44 104 GLN A N 1
ATOM 789 C CA . GLN A 1 104 ? -11.231 -3.461 -12.930 1.00 92.44 104 GLN A CA 1
ATOM 790 C C . GLN A 1 104 ? -9.783 -3.668 -12.462 1.00 92.44 104 GLN A C 1
ATOM 792 O O . GLN A 1 104 ? -8.858 -3.123 -13.051 1.00 92.44 104 GLN A O 1
ATOM 797 N N . CYS A 1 105 ? -9.574 -4.478 -11.424 1.00 91.88 105 CYS A N 1
ATOM 798 C CA . CYS A 1 105 ? -8.261 -4.775 -10.865 1.00 91.88 105 CYS A CA 1
ATOM 799 C C . CYS A 1 105 ? -7.649 -6.075 -11.418 1.00 91.88 105 CYS A C 1
ATOM 801 O O . CYS A 1 105 ? -6.628 -6.535 -10.912 1.00 91.88 105 CYS A O 1
ATOM 803 N N . GLY A 1 106 ? -8.228 -6.671 -12.469 1.00 85.81 106 GLY A N 1
ATOM 804 C CA . GLY A 1 106 ? -7.754 -7.935 -13.052 1.00 85.81 106 GLY A CA 1
ATOM 805 C C . GLY A 1 106 ? -6.334 -7.908 -13.642 1.00 85.81 106 GLY A C 1
ATOM 806 O O . GLY A 1 106 ? -5.787 -8.971 -13.930 1.00 85.81 106 GLY A O 1
ATOM 807 N N . GLY A 1 107 ? -5.737 -6.723 -13.820 1.00 80.94 107 GLY A N 1
ATOM 808 C CA . GLY A 1 107 ? -4.342 -6.549 -14.250 1.00 80.94 107 GLY A CA 1
ATOM 809 C C . GLY A 1 107 ? -3.304 -6.757 -13.141 1.00 80.94 107 GLY A C 1
ATOM 810 O O . GLY A 1 107 ? -2.139 -7.022 -13.435 1.00 80.94 107 GLY A O 1
ATOM 811 N N . PHE A 1 108 ? -3.715 -6.699 -11.870 1.00 82.62 108 PHE A N 1
ATOM 812 C CA . PHE A 1 108 ? -2.792 -6.763 -10.741 1.00 82.62 108 PHE A CA 1
ATOM 813 C C . PHE A 1 108 ? -2.378 -8.193 -10.395 1.00 82.62 108 PHE A C 1
ATOM 815 O O . PHE A 1 108 ? -3.160 -9.145 -10.463 1.00 82.62 108 PHE A O 1
ATOM 822 N N . PHE A 1 109 ? -1.136 -8.341 -9.936 1.00 79.56 109 PHE A N 1
ATOM 823 C CA . PHE A 1 109 ? -0.624 -9.627 -9.476 1.00 79.56 109 PHE A CA 1
ATOM 824 C C . PHE A 1 109 ? -1.195 -9.984 -8.104 1.00 79.56 109 PHE A C 1
ATOM 826 O O . PHE A 1 109 ? -0.927 -9.321 -7.104 1.00 79.56 109 PHE A O 1
ATOM 833 N N . LEU A 1 110 ? -1.966 -11.067 -8.048 1.00 78.06 110 LEU A N 1
ATOM 834 C CA . LEU A 1 110 ? -2.439 -11.684 -6.810 1.00 78.06 110 LEU A CA 1
ATOM 835 C C . LEU A 1 110 ? -1.441 -12.776 -6.409 1.00 78.06 110 LEU A C 1
ATOM 837 O O . LEU A 1 110 ? -1.666 -13.955 -6.675 1.00 78.06 110 LEU A O 1
ATOM 841 N N . ASP A 1 111 ? -0.292 -12.392 -5.856 1.00 75.19 111 ASP A N 1
ATOM 842 C CA . ASP A 1 111 ? 0.775 -13.355 -5.564 1.00 75.19 111 ASP A CA 1
ATOM 843 C C . ASP A 1 111 ? 0.328 -14.484 -4.633 1.00 75.19 111 ASP A C 1
ATOM 845 O O . ASP A 1 111 ? -0.362 -14.280 -3.637 1.00 75.19 111 ASP A O 1
ATOM 849 N N . THR A 1 112 ? 0.751 -15.708 -4.933 1.00 72.62 112 THR A N 1
ATOM 850 C CA . THR A 1 112 ? 0.372 -16.911 -4.174 1.00 72.62 112 THR A CA 1
ATOM 851 C C . THR A 1 112 ? 1.459 -17.384 -3.211 1.00 72.62 112 THR A C 1
ATOM 853 O O . THR A 1 112 ? 1.289 -18.413 -2.562 1.00 72.62 112 THR A O 1
ATOM 856 N N . VAL A 1 113 ? 2.587 -16.676 -3.149 1.00 83.81 113 VAL A N 1
ATOM 857 C CA . VAL A 1 113 ? 3.742 -17.031 -2.316 1.00 83.81 113 VAL A CA 1
ATOM 858 C C . VAL A 1 113 ? 3.582 -16.413 -0.928 1.00 83.81 113 VAL A C 1
ATOM 860 O O . VAL A 1 113 ? 3.123 -15.281 -0.805 1.00 83.81 113 VAL A O 1
ATOM 863 N N . THR A 1 114 ? 3.955 -17.156 0.114 1.00 87.06 114 THR A N 1
ATOM 864 C CA . THR A 1 114 ? 4.034 -16.640 1.487 1.00 87.06 114 THR A CA 1
ATOM 865 C C . THR A 1 114 ? 5.220 -15.674 1.603 1.00 87.06 114 THR A C 1
ATOM 867 O O . THR A 1 114 ? 6.358 -16.110 1.404 1.00 87.06 114 THR A O 1
ATOM 870 N N . PRO A 1 115 ? 5.004 -14.380 1.892 1.00 88.50 115 PRO A N 1
ATOM 871 C CA . PRO A 1 115 ? 6.085 -13.416 2.062 1.00 88.50 115 PRO A CA 1
ATOM 872 C C . PRO A 1 115 ? 6.943 -13.692 3.306 1.00 88.50 115 PRO A C 1
ATOM 874 O O . PRO A 1 115 ? 6.442 -13.880 4.411 1.00 88.50 115 PRO A O 1
ATOM 877 N N . ILE A 1 116 ? 8.266 -13.637 3.133 1.00 92.06 116 ILE A N 1
ATOM 878 C CA . ILE A 1 116 ? 9.257 -13.698 4.217 1.00 92.06 116 ILE A CA 1
ATOM 879 C C . ILE A 1 116 ? 10.131 -12.448 4.124 1.00 92.06 116 ILE A C 1
ATOM 881 O O . ILE A 1 116 ? 10.649 -12.132 3.051 1.00 92.06 116 ILE A O 1
ATOM 885 N N . CYS A 1 117 ? 10.328 -11.728 5.230 1.00 90.88 117 CYS A N 1
ATOM 886 C CA . CYS A 1 117 ? 11.204 -10.554 5.229 1.00 90.88 117 CYS A CA 1
ATOM 887 C C . CYS A 1 117 ? 12.609 -10.890 4.714 1.00 90.88 117 CYS A C 1
ATOM 889 O O . CYS A 1 117 ? 13.120 -11.981 4.956 1.00 90.88 117 CYS A O 1
ATOM 891 N N . LYS A 1 118 ? 13.237 -9.936 4.014 1.00 87.00 118 LYS A N 1
ATOM 892 C CA . LYS A 1 118 ? 14.500 -10.081 3.255 1.00 87.00 118 LYS A CA 1
ATOM 893 C C . LYS A 1 118 ? 14.421 -10.948 1.994 1.00 87.00 118 LYS A C 1
ATOM 895 O O . LYS A 1 118 ? 15.217 -10.739 1.086 1.00 87.00 118 LYS A O 1
ATOM 900 N N . GLU A 1 119 ? 13.479 -11.884 1.909 1.00 89.38 119 GLU A N 1
ATOM 901 C CA . GLU A 1 119 ? 13.317 -12.762 0.742 1.00 89.38 119 GLU A CA 1
ATOM 902 C C . GLU A 1 119 ? 12.213 -12.279 -0.202 1.00 89.38 119 GLU A C 1
ATOM 904 O O . GLU A 1 119 ? 12.316 -12.468 -1.415 1.00 89.38 119 GLU A O 1
ATOM 909 N N . TRP A 1 120 ? 11.181 -11.623 0.337 1.00 84.75 120 TRP A N 1
ATOM 910 C CA . TRP A 1 120 ? 9.986 -11.225 -0.404 1.00 84.75 120 TRP A CA 1
ATOM 911 C C . TRP A 1 120 ? 10.282 -10.405 -1.672 1.00 84.75 120 TRP A C 1
ATOM 913 O O . TRP A 1 120 ? 9.687 -10.745 -2.695 1.00 84.75 120 TRP A O 1
ATOM 923 N N . PRO A 1 121 ? 11.240 -9.449 -1.706 1.00 86.25 121 PRO A N 1
ATOM 924 C CA . PRO A 1 121 ? 11.500 -8.681 -2.925 1.00 86.25 121 PRO A CA 1
ATOM 925 C C . PRO A 1 121 ? 12.030 -9.564 -4.062 1.00 86.25 121 PRO A C 1
ATOM 927 O O . PRO A 1 121 ? 11.723 -9.354 -5.231 1.00 86.25 121 PRO A O 1
ATOM 930 N N . SER A 1 122 ? 12.806 -10.600 -3.720 1.00 87.50 122 SER A N 1
ATOM 931 C CA . SER A 1 122 ? 13.351 -11.556 -4.693 1.00 87.50 122 SER A CA 1
ATOM 932 C C . SER A 1 122 ? 12.357 -12.665 -5.048 1.00 87.50 122 SER A C 1
ATOM 934 O O . SER A 1 122 ? 12.361 -13.154 -6.176 1.00 87.50 122 SER A O 1
ATOM 936 N N . ALA A 1 123 ? 11.509 -13.074 -4.101 1.00 88.75 123 ALA A N 1
ATOM 937 C CA . ALA A 1 123 ? 10.482 -14.093 -4.312 1.00 88.75 123 ALA A CA 1
ATOM 938 C C . ALA A 1 123 ? 9.274 -13.560 -5.103 1.00 88.75 123 ALA A C 1
ATOM 940 O O . ALA A 1 123 ? 8.612 -14.323 -5.805 1.00 88.75 123 ALA A O 1
ATOM 941 N N . MET A 1 124 ? 9.001 -12.256 -5.000 1.00 90.56 124 MET A N 1
ATOM 942 C CA . MET A 1 124 ? 7.868 -11.561 -5.615 1.00 90.56 124 MET A CA 1
ATOM 943 C C . MET A 1 124 ? 8.331 -10.277 -6.329 1.00 90.56 124 MET A C 1
ATOM 945 O O . MET A 1 124 ? 7.866 -9.178 -6.018 1.00 90.56 124 MET A O 1
ATOM 949 N N . PRO A 1 125 ? 9.227 -10.382 -7.331 1.00 90.19 125 PRO A N 1
ATOM 950 C CA . PRO A 1 125 ? 9.829 -9.214 -7.984 1.00 90.19 125 PRO A CA 1
ATOM 951 C C . PRO A 1 125 ? 8.798 -8.331 -8.697 1.00 90.19 125 PRO A C 1
ATOM 953 O O . PRO A 1 125 ? 9.021 -7.144 -8.898 1.00 90.19 125 PRO A O 1
ATOM 956 N N . LYS A 1 126 ? 7.643 -8.895 -9.061 1.00 90.25 126 LYS A N 1
ATOM 957 C CA . LYS A 1 126 ? 6.547 -8.144 -9.677 1.00 90.25 126 LYS A CA 1
ATOM 958 C C . LYS A 1 126 ? 5.866 -7.199 -8.695 1.00 90.25 126 LYS A C 1
ATOM 960 O O . LYS A 1 126 ? 5.614 -6.060 -9.067 1.00 90.25 126 LYS A O 1
ATOM 965 N N . LEU A 1 127 ? 5.609 -7.644 -7.462 1.00 92.12 127 LEU A N 1
ATOM 966 C CA . LEU A 1 127 ? 5.099 -6.754 -6.418 1.00 92.12 127 LEU A CA 1
ATOM 967 C C . LEU A 1 127 ? 6.141 -5.730 -6.004 1.00 92.12 127 LEU A C 1
ATOM 969 O O . LEU A 1 127 ? 5.775 -4.588 -5.765 1.00 92.12 127 LEU A O 1
ATOM 973 N N . MET A 1 128 ? 7.422 -6.107 -5.989 1.00 92.31 128 MET A N 1
ATOM 974 C CA . MET A 1 128 ? 8.490 -5.137 -5.763 1.00 92.31 128 MET A CA 1
ATOM 975 C C . MET A 1 128 ? 8.471 -4.039 -6.833 1.00 92.31 128 MET A C 1
ATOM 977 O O . MET A 1 128 ? 8.488 -2.860 -6.500 1.00 92.31 128 MET A O 1
ATOM 981 N N . CYS A 1 129 ? 8.354 -4.398 -8.117 1.00 93.00 129 CYS A N 1
ATOM 982 C CA . CYS A 1 129 ? 8.218 -3.393 -9.171 1.00 93.00 129 CYS A CA 1
ATOM 983 C C . CYS A 1 129 ? 6.935 -2.567 -9.047 1.00 93.00 129 CYS A C 1
ATOM 985 O O . CYS A 1 129 ? 6.990 -1.363 -9.259 1.00 93.00 129 CYS A O 1
ATOM 987 N N . GLU A 1 130 ? 5.799 -3.172 -8.689 1.00 93.31 130 GLU A N 1
ATOM 988 C CA . GLU A 1 130 ? 4.553 -2.430 -8.457 1.00 93.31 130 GLU A CA 1
ATOM 989 C C . GLU A 1 130 ? 4.710 -1.403 -7.327 1.00 93.31 130 GLU A C 1
ATOM 991 O O . GLU A 1 130 ? 4.328 -0.247 -7.502 1.00 93.31 130 GLU A O 1
ATOM 996 N N . MET A 1 131 ? 5.319 -1.807 -6.210 1.00 95.00 131 MET A N 1
ATOM 997 C CA . MET A 1 131 ? 5.613 -0.943 -5.067 1.00 95.00 131 MET A CA 1
ATOM 998 C C . MET A 1 131 ? 6.533 0.212 -5.462 1.00 95.00 131 ME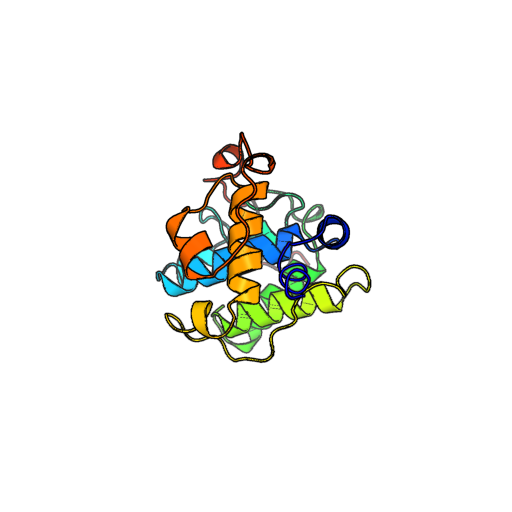T A C 1
ATOM 1000 O O . MET A 1 131 ? 6.168 1.366 -5.269 1.00 95.00 131 MET A O 1
ATOM 1004 N N . LEU A 1 132 ? 7.683 -0.092 -6.074 1.00 95.00 132 LEU A N 1
ATOM 1005 C CA . LEU A 1 132 ? 8.664 0.910 -6.495 1.00 95.00 132 LEU A CA 1
ATOM 1006 C C . LEU A 1 132 ? 8.062 1.890 -7.508 1.00 95.00 132 LEU A C 1
ATOM 1008 O O . LEU A 1 132 ? 8.227 3.101 -7.376 1.00 95.00 132 LEU A O 1
ATOM 1012 N N . THR A 1 133 ? 7.333 1.391 -8.512 1.00 94.00 133 THR A N 1
ATOM 1013 C CA . THR A 1 133 ? 6.635 2.252 -9.475 1.00 94.00 133 THR A CA 1
ATOM 1014 C C . THR A 1 133 ? 5.612 3.139 -8.770 1.00 94.00 133 THR A C 1
ATOM 1016 O O . THR A 1 133 ? 5.592 4.337 -9.027 1.00 94.00 133 THR A O 1
ATOM 1019 N N . TRP A 1 134 ? 4.803 2.603 -7.854 1.00 94.88 134 TRP A N 1
ATOM 1020 C CA . TRP A 1 134 ? 3.840 3.410 -7.104 1.00 94.88 134 TRP A CA 1
ATOM 1021 C C . TRP A 1 134 ? 4.528 4.476 -6.231 1.00 94.88 134 TRP A C 1
ATOM 1023 O O . TRP A 1 134 ? 4.166 5.646 -6.329 1.00 94.88 134 TRP A O 1
ATOM 1033 N N . GLN A 1 135 ? 5.564 4.127 -5.460 1.00 95.06 135 GLN A N 1
ATOM 1034 C CA . GLN A 1 135 ? 6.356 5.079 -4.662 1.00 95.06 135 GLN A CA 1
ATOM 1035 C C . GLN A 1 135 ? 6.929 6.204 -5.541 1.00 95.06 135 GLN A C 1
ATOM 1037 O O . GLN A 1 135 ? 6.834 7.384 -5.197 1.00 95.06 135 GLN A O 1
ATOM 1042 N N . TRP A 1 136 ? 7.447 5.869 -6.724 1.00 95.12 136 TRP A N 1
ATOM 1043 C CA . TRP A 1 136 ? 7.995 6.847 -7.664 1.00 95.12 136 TRP A CA 1
ATOM 1044 C C . TRP A 1 136 ? 6.938 7.794 -8.225 1.00 95.12 136 TRP A C 1
ATOM 1046 O O . TRP A 1 136 ? 7.137 9.012 -8.257 1.00 95.12 136 TRP A O 1
ATOM 1056 N N . GLU A 1 137 ? 5.807 7.245 -8.657 1.00 93.50 137 GLU A N 1
ATOM 1057 C CA . GLU A 1 137 ? 4.755 8.004 -9.331 1.00 93.50 137 GLU A CA 1
ATOM 1058 C C . GLU A 1 137 ? 3.890 8.821 -8.371 1.00 93.50 137 GLU A C 1
ATOM 1060 O O . GLU A 1 137 ? 3.432 9.908 -8.722 1.00 93.50 137 GLU A O 1
ATOM 1065 N N . GLU A 1 138 ? 3.689 8.327 -7.151 1.00 92.94 138 GLU A N 1
ATOM 1066 C CA . GLU A 1 138 ? 2.757 8.908 -6.186 1.00 92.94 138 GLU A CA 1
ATOM 1067 C C . GLU A 1 138 ? 3.458 9.669 -5.059 1.00 92.94 138 GLU A C 1
ATOM 1069 O O . GLU A 1 138 ? 2.921 10.670 -4.573 1.00 92.94 138 GLU A O 1
ATOM 1074 N N . LEU A 1 139 ? 4.662 9.239 -4.663 1.00 93.12 139 LEU A N 1
ATOM 1075 C CA . LEU A 1 139 ? 5.437 9.849 -3.576 1.00 93.12 139 LEU A CA 1
ATOM 1076 C C . LEU A 1 139 ? 6.714 10.555 -4.066 1.00 93.12 139 LEU A C 1
ATOM 1078 O O . LEU A 1 139 ? 7.286 11.376 -3.348 1.00 93.12 139 LEU A O 1
ATOM 1082 N N . GLY A 1 140 ? 7.151 10.292 -5.300 1.00 94.25 140 GLY A N 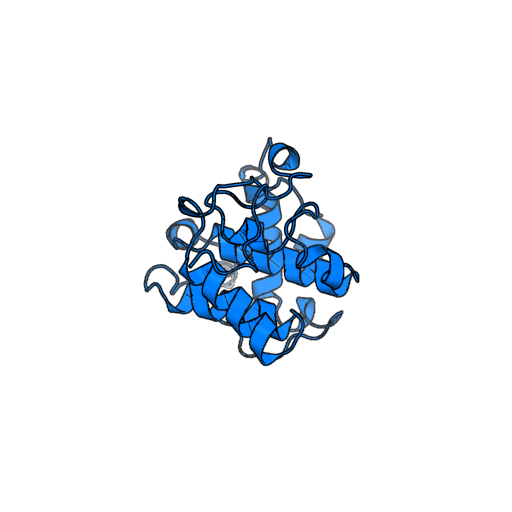1
ATOM 1083 C CA . GLY A 1 140 ? 8.435 10.784 -5.805 1.00 94.25 140 GLY A CA 1
ATOM 1084 C C . GLY A 1 140 ? 9.637 10.108 -5.137 1.00 94.25 140 GLY A C 1
ATOM 1085 O O . GLY A 1 140 ? 10.765 10.606 -5.275 1.00 94.25 140 GLY A O 1
ATOM 1086 N N . ASP A 1 141 ? 9.383 9.004 -4.431 1.00 92.19 141 ASP A N 1
ATOM 1087 C CA . ASP A 1 141 ? 10.346 8.181 -3.706 1.00 92.19 141 ASP A CA 1
ATOM 1088 C C . ASP A 1 141 ? 10.870 7.039 -4.575 1.00 92.19 141 ASP A C 1
ATOM 1090 O O . ASP A 1 141 ? 10.269 6.664 -5.577 1.00 92.19 141 ASP A O 1
ATOM 1094 N N . GLY A 1 142 ? 12.003 6.473 -4.176 1.00 88.44 142 GLY A N 1
ATOM 1095 C CA . GLY A 1 142 ? 12.615 5.329 -4.841 1.00 88.44 142 GLY A CA 1
ATOM 1096 C C . GLY A 1 142 ? 14.061 5.597 -5.236 1.00 88.44 142 GLY A C 1
ATOM 1097 O O . GLY A 1 142 ? 14.442 6.710 -5.618 1.00 88.44 142 GLY A O 1
ATOM 1098 N N . ASN A 1 143 ? 14.885 4.557 -5.137 1.00 92.38 143 ASN A N 1
ATOM 1099 C CA . ASN A 1 143 ? 16.287 4.602 -5.524 1.00 92.38 143 ASN A CA 1
ATOM 1100 C C . ASN A 1 143 ? 16.490 3.928 -6.889 1.00 92.38 143 ASN A C 1
ATOM 1102 O O . ASN A 1 143 ? 16.102 2.781 -7.101 1.00 92.38 143 ASN A O 1
ATOM 1106 N N . SER A 1 144 ? 17.185 4.606 -7.807 1.00 94.62 144 SER A N 1
ATOM 1107 C CA . SER A 1 144 ? 17.566 4.041 -9.110 1.00 94.62 144 SER A CA 1
ATOM 1108 C C . SER A 1 144 ? 18.294 2.691 -9.021 1.00 94.62 144 SER A C 1
ATOM 1110 O O . SER A 1 144 ? 18.170 1.867 -9.927 1.00 94.62 144 SER A O 1
ATOM 1112 N N . GLU A 1 145 ? 19.028 2.439 -7.933 1.00 95.56 145 GLU A N 1
ATOM 1113 C CA . GLU A 1 145 ? 19.708 1.164 -7.694 1.00 95.56 145 GLU A CA 1
ATOM 1114 C C . GLU A 1 145 ? 18.717 0.027 -7.416 1.00 95.56 145 GLU A C 1
ATOM 1116 O O . GLU A 1 145 ? 18.926 -1.079 -7.905 1.00 95.56 145 GLU A O 1
ATOM 1121 N N . GLU A 1 146 ? 17.613 0.292 -6.711 1.00 93.50 146 GLU A N 1
ATOM 1122 C CA . GLU A 1 146 ? 16.566 -0.701 -6.432 1.00 93.50 146 GLU A CA 1
ATOM 1123 C C . GLU A 1 146 ? 15.791 -1.043 -7.701 1.00 93.50 146 GLU A C 1
ATOM 1125 O O . GLU A 1 146 ? 15.616 -2.216 -8.035 1.00 93.50 146 GLU A O 1
ATOM 1130 N N . PHE A 1 147 ? 15.419 -0.024 -8.484 1.00 95.06 147 PHE A N 1
ATOM 1131 C CA . PHE A 1 147 ? 14.825 -0.231 -9.805 1.00 95.06 147 PHE A CA 1
ATOM 1132 C C . PHE A 1 147 ? 15.732 -1.091 -10.694 1.00 95.06 147 PHE A C 1
ATOM 1134 O O . PHE A 1 147 ? 15.265 -2.046 -11.319 1.00 95.06 147 PHE A O 1
ATOM 1141 N N . ALA A 1 148 ? 17.039 -0.808 -10.716 1.00 94.50 148 ALA A N 1
ATOM 1142 C CA . ALA A 1 148 ? 18.004 -1.607 -11.465 1.00 94.50 148 ALA A CA 1
ATOM 1143 C C . ALA A 1 148 ? 18.132 -3.039 -10.915 1.00 94.50 148 ALA A C 1
ATOM 1145 O O . ALA A 1 148 ? 18.141 -3.993 -11.696 1.00 94.50 148 ALA A O 1
ATOM 1146 N N . GLN A 1 149 ? 18.186 -3.205 -9.590 1.00 93.31 149 GLN A N 1
ATOM 1147 C CA . GLN A 1 149 ? 18.298 -4.500 -8.915 1.00 93.31 149 GLN A CA 1
ATOM 1148 C C . GLN A 1 149 ? 17.143 -5.439 -9.277 1.00 93.31 149 GLN A C 1
ATOM 1150 O O . GLN A 1 149 ? 17.376 -6.614 -9.563 1.00 93.31 149 GLN A O 1
ATOM 1155 N N . PHE A 1 150 ? 15.912 -4.929 -9.302 1.00 91.06 150 PHE A N 1
ATOM 1156 C CA . PHE A 1 150 ? 14.718 -5.725 -9.598 1.00 91.06 150 PHE A CA 1
ATOM 1157 C C . PHE A 1 150 ? 14.309 -5.686 -11.075 1.00 91.06 150 PHE A C 1
ATOM 1159 O O . PHE A 1 150 ? 13.310 -6.292 -11.458 1.00 91.06 150 PHE A O 1
ATOM 1166 N N . SER A 1 151 ? 15.115 -5.040 -11.929 1.00 93.50 151 SER A N 1
ATOM 1167 C CA . SER A 1 151 ? 14.825 -4.855 -13.358 1.00 93.50 151 SER A CA 1
ATOM 1168 C C . SER A 1 151 ? 13.471 -4.176 -13.609 1.00 93.50 151 SER A C 1
ATOM 1170 O O . SER A 1 151 ? 12.770 -4.498 -14.572 1.00 93.50 151 SER A O 1
ATOM 1172 N N . CYS A 1 152 ? 13.110 -3.232 -12.741 1.00 92.50 152 CYS A N 1
ATOM 1173 C CA . CYS A 1 152 ? 11.897 -2.439 -12.848 1.00 92.50 152 CYS A CA 1
ATOM 1174 C C . CYS A 1 152 ? 12.143 -1.205 -13.733 1.00 92.50 152 CYS A C 1
ATOM 1176 O O . CYS A 1 152 ? 13.205 -0.580 -13.655 1.00 92.50 152 CYS A O 1
ATOM 1178 N N . PRO A 1 153 ? 11.179 -0.818 -14.580 1.00 92.38 153 PRO A N 1
ATOM 1179 C CA . PRO A 1 153 ? 11.292 0.384 -15.392 1.00 92.38 153 PRO A CA 1
ATOM 1180 C C . PRO A 1 153 ? 11.162 1.637 -14.517 1.00 92.38 153 PRO A C 1
ATOM 1182 O O . PRO A 1 153 ? 10.172 1.812 -13.815 1.00 92.38 153 PRO A O 1
ATOM 1185 N N . MET A 1 154 ? 12.142 2.534 -14.607 1.00 93.81 154 MET A N 1
ATOM 1186 C CA . MET A 1 154 ? 12.113 3.843 -13.954 1.00 93.81 154 MET A CA 1
ATOM 1187 C C . MET A 1 154 ? 11.852 4.920 -15.010 1.00 93.81 154 MET A C 1
ATOM 1189 O O . MET A 1 154 ? 12.715 5.213 -15.840 1.00 93.81 154 MET A O 1
ATOM 1193 N N . ILE A 1 155 ? 10.639 5.472 -15.031 1.00 94.00 155 ILE A N 1
ATOM 1194 C CA . ILE A 1 155 ? 10.230 6.487 -16.009 1.00 94.00 155 ILE A CA 1
ATOM 1195 C C . ILE A 1 155 ? 10.319 7.855 -15.335 1.00 94.00 155 ILE A C 1
ATOM 1197 O O . ILE A 1 155 ? 9.425 8.243 -14.587 1.00 94.00 155 ILE A O 1
ATOM 1201 N N . GLU A 1 156 ? 11.393 8.601 -15.609 1.00 93.00 156 GLU A N 1
ATOM 1202 C CA . GLU A 1 156 ? 11.658 9.897 -14.956 1.00 93.00 156 GLU A CA 1
ATOM 1203 C C . GLU A 1 156 ? 10.482 10.876 -15.089 1.00 93.00 156 GLU A C 1
ATOM 1205 O O . GLU A 1 156 ? 10.133 11.574 -14.143 1.00 93.00 156 GLU A O 1
ATOM 1210 N N . ALA A 1 157 ? 9.822 10.877 -16.251 1.00 93.69 157 ALA A N 1
ATOM 1211 C CA . ALA A 1 157 ? 8.683 11.748 -16.531 1.00 93.69 157 ALA A CA 1
ATOM 1212 C C . ALA A 1 157 ? 7.462 11.494 -15.628 1.00 93.69 157 ALA A C 1
ATOM 1214 O O . ALA A 1 157 ? 6.611 12.374 -15.526 1.00 93.69 157 ALA A O 1
ATOM 1215 N N . ASN A 1 158 ? 7.374 10.324 -14.988 1.00 92.88 158 ASN A N 1
ATOM 1216 C CA . ASN A 1 158 ? 6.249 9.970 -14.128 1.00 92.88 158 ASN A CA 1
ATOM 1217 C C . ASN A 1 158 ? 6.499 10.303 -12.652 1.00 92.88 158 ASN A C 1
ATOM 1219 O O . ASN A 1 158 ? 5.604 10.088 -11.844 1.00 92.88 158 ASN A O 1
ATOM 1223 N N . ARG A 1 159 ? 7.687 10.802 -12.279 1.00 94.81 159 ARG A N 1
ATOM 1224 C CA . ARG A 1 159 ? 8.017 11.070 -10.876 1.00 94.81 159 ARG A CA 1
ATOM 1225 C C . ARG A 1 159 ? 7.055 12.086 -10.260 1.00 94.81 159 ARG A C 1
ATOM 1227 O O . ARG A 1 159 ? 6.877 13.177 -10.808 1.00 94.81 159 ARG A O 1
ATOM 1234 N N . ALA A 1 160 ? 6.520 11.784 -9.080 1.00 93.75 160 ALA A N 1
ATOM 1235 C CA . ALA A 1 160 ? 5.728 12.751 -8.327 1.00 93.75 160 ALA A CA 1
ATOM 1236 C C . ALA A 1 160 ? 6.587 13.960 -7.911 1.00 93.75 160 ALA A C 1
ATOM 1238 O O . ALA A 1 160 ? 7.693 13.811 -7.390 1.00 93.75 160 ALA A O 1
ATOM 1239 N N . SER A 1 161 ? 6.065 15.175 -8.096 1.00 92.44 161 SER A N 1
ATOM 1240 C CA . SER A 1 161 ? 6.759 16.413 -7.712 1.00 92.44 161 SER A CA 1
ATOM 1241 C C . SER A 1 161 ? 6.486 16.866 -6.275 1.00 92.44 161 SER A C 1
ATOM 1243 O O . SER A 1 161 ? 7.229 17.693 -5.755 1.00 92.44 161 SER A O 1
ATOM 1245 N N . ASP A 1 162 ? 5.415 16.371 -5.649 1.00 88.50 162 ASP A N 1
ATOM 1246 C CA . ASP A 1 162 ? 4.924 16.852 -4.346 1.00 88.50 162 ASP A CA 1
ATOM 1247 C C . ASP A 1 162 ? 4.520 15.708 -3.403 1.00 88.50 162 ASP A C 1
ATOM 1249 O O . ASP A 1 162 ? 3.624 15.838 -2.572 1.00 88.50 162 ASP A O 1
ATOM 1253 N N . GLY A 1 163 ? 5.155 14.544 -3.535 1.00 84.38 163 GLY A N 1
ATOM 1254 C CA . GLY A 1 163 ? 4.783 13.380 -2.732 1.00 84.38 163 GLY A CA 1
ATOM 1255 C C . GLY A 1 163 ? 5.070 13.536 -1.238 1.00 84.38 163 GLY A C 1
ATOM 1256 O O . GLY A 1 163 ? 4.323 13.019 -0.412 1.00 84.38 163 GLY A O 1
ATOM 1257 N N . ASN A 1 164 ? 6.056 14.362 -0.867 1.00 87.19 164 ASN A N 1
ATOM 1258 C CA . ASN A 1 164 ? 6.314 14.710 0.534 1.00 87.19 164 ASN A CA 1
ATOM 1259 C C . ASN A 1 164 ? 5.135 15.429 1.210 1.00 87.19 164 ASN A C 1
ATOM 1261 O O . ASN A 1 164 ? 5.013 15.349 2.427 1.00 87.19 164 ASN A O 1
ATOM 1265 N N . SER A 1 165 ? 4.250 16.098 0.459 1.00 89.31 165 SER A N 1
ATOM 1266 C CA . SER A 1 165 ? 3.041 16.707 1.038 1.00 89.31 165 SER A CA 1
ATOM 1267 C C . SER A 1 165 ? 2.073 15.675 1.630 1.00 89.31 165 SER A C 1
ATOM 1269 O O . SER A 1 165 ? 1.258 16.016 2.490 1.00 89.31 165 SER A O 1
ATOM 1271 N N . ARG A 1 166 ? 2.178 14.411 1.195 1.00 86.12 166 ARG A N 1
ATOM 1272 C CA . ARG A 1 166 ? 1.367 13.291 1.675 1.00 86.12 166 ARG A CA 1
ATOM 1273 C C . ARG A 1 166 ? 1.943 12.638 2.932 1.00 86.12 166 ARG A C 1
ATOM 1275 O O . ARG A 1 166 ? 1.260 11.819 3.514 1.00 86.12 166 ARG A O 1
ATOM 1282 N N . LYS A 1 167 ? 3.157 12.976 3.365 1.00 87.06 167 LYS A N 1
ATOM 1283 C CA . LYS A 1 167 ? 3.860 12.300 4.470 1.00 87.06 167 LYS A CA 1
ATOM 1284 C C . LYS A 1 167 ? 3.649 12.976 5.825 1.00 87.06 167 LYS A C 1
ATOM 1286 O O . LYS A 1 167 ? 3.278 14.147 5.885 1.00 87.06 167 LYS A O 1
ATOM 1291 N N . GLY A 1 168 ? 3.927 12.248 6.911 1.00 88.19 168 GLY A N 1
ATOM 1292 C CA . GLY A 1 168 ? 3.937 12.795 8.281 1.00 88.19 168 GLY A CA 1
ATOM 1293 C C . GLY A 1 168 ? 2.562 13.163 8.856 1.00 88.19 168 GLY A C 1
ATOM 1294 O O . GLY A 1 168 ? 2.465 13.950 9.797 1.00 88.19 168 GLY A O 1
ATOM 1295 N N . HIS A 1 169 ? 1.481 12.625 8.289 1.00 92.69 169 HIS A N 1
ATOM 1296 C CA . HIS A 1 169 ? 0.126 12.815 8.808 1.00 92.69 169 HIS A CA 1
ATOM 1297 C C . HIS A 1 169 ? -0.351 11.588 9.587 1.00 92.69 169 HIS A C 1
ATOM 1299 O O . HIS A 1 169 ? 0.156 10.483 9.409 1.00 92.69 169 HIS A O 1
ATOM 1305 N N . ALA A 1 170 ? -1.383 11.783 10.407 1.00 94.00 170 ALA A N 1
ATOM 1306 C CA . ALA A 1 170 ? -2.046 10.735 11.176 1.00 94.00 170 ALA A CA 1
ATOM 1307 C C . ALA A 1 170 ? -3.573 10.900 11.122 1.00 94.00 170 ALA A C 1
ATOM 1309 O O . ALA A 1 170 ? -4.083 11.989 10.837 1.00 94.00 170 ALA A O 1
ATOM 1310 N N . LEU A 1 171 ? -4.323 9.834 11.421 1.00 94.44 171 LEU A N 1
ATOM 1311 C CA . LEU A 1 171 ? -5.782 9.914 11.472 1.00 94.44 171 LEU A CA 1
ATOM 1312 C C . LEU A 1 171 ? -6.252 10.628 12.743 1.00 94.44 171 LEU A C 1
ATOM 1314 O O . LEU A 1 171 ? -5.708 10.455 13.832 1.00 94.44 171 LEU A O 1
ATOM 1318 N N . SER A 1 172 ? -7.332 11.394 12.606 1.00 94.00 172 SER A N 1
ATOM 1319 C CA . SER A 1 172 ? -8.027 12.052 13.720 1.00 94.00 172 SER A CA 1
ATOM 1320 C C . SER A 1 172 ? -9.127 11.187 14.352 1.00 94.00 172 SER A C 1
ATOM 1322 O O . SER A 1 172 ? -9.768 11.610 15.314 1.00 94.00 172 SER A O 1
ATOM 1324 N N . TRP A 1 173 ? -9.353 9.981 13.825 1.00 94.81 173 TRP A N 1
ATOM 1325 C CA . TRP A 1 173 ? -10.365 9.024 14.273 1.00 94.81 173 TRP A CA 1
ATOM 1326 C C . TRP A 1 173 ? -9.774 7.613 14.365 1.00 94.81 173 TRP A C 1
ATOM 1328 O O . TRP A 1 173 ? -8.704 7.334 13.826 1.00 94.81 173 TRP A O 1
ATOM 1338 N N . ASP A 1 174 ? -10.462 6.725 15.085 1.00 95.25 174 ASP A N 1
ATOM 1339 C CA . ASP A 1 174 ? -9.973 5.377 15.386 1.00 95.25 174 ASP A CA 1
ATOM 1340 C C . ASP A 1 174 ? -10.724 4.311 14.560 1.00 95.25 174 ASP A C 1
ATOM 1342 O O . ASP A 1 174 ? -11.807 3.870 14.960 1.00 95.25 174 ASP A O 1
ATOM 1346 N N . PRO A 1 175 ? -10.158 3.842 13.432 1.00 93.81 175 PRO A N 1
ATOM 1347 C CA . PRO A 1 175 ? -10.713 2.764 12.626 1.00 93.81 175 PRO A CA 1
ATOM 1348 C C . PRO A 1 175 ? -10.684 1.406 13.321 1.00 93.81 175 PRO A C 1
ATOM 1350 O O . PRO A 1 175 ? -11.265 0.467 12.793 1.00 93.81 175 PRO A O 1
ATOM 1353 N N . GLN A 1 176 ? -10.087 1.229 14.496 1.00 92.31 176 GLN A N 1
ATOM 1354 C CA . GLN A 1 176 ? -10.225 -0.023 15.247 1.00 92.31 176 GLN A CA 1
ATOM 1355 C C . GLN A 1 176 ? -11.535 -0.064 16.032 1.00 92.31 176 GLN A C 1
ATOM 1357 O O . GLN A 1 176 ? -12.126 -1.133 16.222 1.00 92.31 176 GLN A O 1
ATOM 1362 N N . ARG A 1 177 ? -12.034 1.100 16.456 1.00 88.31 177 ARG A N 1
ATOM 1363 C CA . ARG A 1 177 ? -13.316 1.203 17.149 1.00 88.31 177 ARG A CA 1
ATOM 1364 C C . ARG A 1 177 ? -14.430 1.046 16.122 1.00 88.31 177 ARG A C 1
ATOM 1366 O O . ARG A 1 177 ? -14.500 1.765 15.129 1.00 88.31 177 ARG A O 1
ATOM 1373 N N . ARG A 1 178 ? -15.319 0.073 16.338 1.00 63.00 178 ARG A N 1
ATOM 1374 C CA . ARG A 1 178 ? -16.616 0.092 15.660 1.00 63.00 178 ARG A CA 1
ATOM 1375 C C . ARG A 1 178 ? -17.335 1.345 16.145 1.00 63.00 178 ARG A C 1
ATOM 1377 O O . ARG A 1 178 ? -17.777 1.368 17.291 1.00 63.00 178 ARG A O 1
ATOM 1384 N N . GLU A 1 179 ? -17.463 2.352 15.297 1.00 50.44 179 GLU A N 1
ATOM 1385 C CA . GLU A 1 179 ? -18.627 3.223 15.394 1.00 50.44 179 GLU A CA 1
ATOM 1386 C C . GLU A 1 179 ? -19.823 2.338 15.013 1.00 50.44 179 GLU A C 1
ATOM 1388 O O . GLU A 1 179 ? -20.012 1.983 13.849 1.00 50.44 179 GLU A O 1
ATOM 1393 N N . LEU A 1 180 ? -20.491 1.810 16.043 1.00 38.53 180 LEU A N 1
ATOM 1394 C CA . LEU A 1 180 ? -21.839 1.257 15.951 1.00 38.53 180 LEU A CA 1
ATOM 1395 C C . LEU A 1 180 ? -22.831 2.416 15.979 1.00 38.53 180 LEU A C 1
ATOM 1397 O O . LEU A 1 180 ? -22.656 3.283 16.866 1.00 38.53 180 LEU A O 1
#

Secondary structure (DSSP, 8-state):
----S--SSS--TTGGGSTTHHHHHHHHHHHHHHHHT-HHHHT-TTSTT-GGGGGSSSTTS---TTTS-HHHHHHHHHHHHHHSS--HHHHHHHHHHHHTT-GGGTTS----SPP-TTTHHHH-HHHHHHHHHHIIIIIS---HHHHHHTT----GGG--SSGGGGSS---SS-TTS---

Foldseek 3Di:
DPDDPPPLQDCDVLQVQQQLLQLLLLLLVVQLVVLVVCFVLQQDQFHWQHSQQSQASHRLAADDPVRGNPQLLVLLLVLCVVPVGQHNQSSLSSSLSRLVVDPSSVSDDSDPDDDDRPCNCVVPVSSVLSNQNCCQQQQVDHDPVSCVVSVHDDDNVRGDPPNCVSTDDGYPDDSNDPPD

Organism: NCBI:txid2562239

pLDDT: mean 88.89, std 12.55, range [38.53, 98.12]

Sequence (180 aa):
MWILLLLNLVVSEADKSCPYYQASGCILDQMEKVCEGEANEMITPSAEENIWMCCCPNPYVPCSSNESDETCVKAIRKQLKDHGSLGLDGLLEVRKTLLGSSEQCGGFFLDTVTPICKEWPSAMPKLMCEMLTWQWEELGDGNSEEFAQFSCPMIEANRASDGNSRKGHALSWDPQRREL